Protein AF-A0A7W9AWL0-F1 (afdb_monomer)

Radius of gyration: 21.88 Å; Cα contacts (8 Å, |Δi|>4): 154; chains: 1; bounding box: 46×43×55 Å

Solvent-accessible surface area (backbone atoms only — not comparable to full-atom values): 8756 Å² total; per-residue (Å²): 93,76,49,76,48,79,41,66,42,98,90,65,44,79,63,52,73,50,35,44,33,43,56,99,90,45,46,21,52,71,86,39,64,40,38,66,63,25,50,57,51,36,73,77,47,44,77,55,55,50,53,64,53,25,70,82,46,90,44,65,65,51,22,41,50,32,31,51,56,51,54,48,24,32,52,70,39,52,48,88,54,70,70,79,73,66,59,83,33,52,63,42,38,43,49,53,51,62,74,66,50,49,75,68,55,42,55,52,50,69,73,38,56,79,90,48,39,66,54,54,42,48,52,57,51,69,71,45,56,67,72,60,41,52,53,46,48,55,52,14,42,54,54,40,53,54,53,53,54,53,58,69,73,74,116

Structure (mmCIF, N/CA/C/O backbone):
data_AF-A0A7W9AWL0-F1
#
_entry.id   AF-A0A7W9AWL0-F1
#
loop_
_atom_site.group_PDB
_atom_site.id
_atom_site.type_symbol
_atom_site.label_atom_id
_atom_site.label_alt_id
_atom_site.label_comp_id
_atom_site.label_asym_id
_atom_site.label_entity_id
_atom_site.label_seq_id
_atom_site.pdbx_PDB_ins_code
_atom_site.Cartn_x
_atom_site.Cartn_y
_atom_site.Cartn_z
_atom_site.occupancy
_atom_site.B_iso_or_equiv
_atom_site.auth_seq_id
_atom_site.auth_comp_id
_atom_site.auth_asym_id
_atom_site.auth_atom_id
_atom_site.pdbx_PDB_model_num
ATOM 1 N N . MET A 1 1 ? 2.926 13.828 -30.739 1.00 83.56 1 MET A N 1
ATOM 2 C CA . MET A 1 1 ? 4.299 13.789 -30.176 1.00 83.56 1 MET A CA 1
ATOM 3 C C . MET A 1 1 ? 4.519 12.440 -29.511 1.00 83.56 1 MET A C 1
ATOM 5 O O . MET A 1 1 ? 3.607 11.975 -28.841 1.00 83.56 1 MET A O 1
ATOM 9 N N . GLN A 1 2 ? 5.685 11.816 -29.677 1.00 91.00 2 GLN A N 1
ATOM 10 C CA . GLN A 1 2 ? 6.018 10.545 -29.027 1.00 91.00 2 GLN A CA 1
ATOM 11 C C . GLN A 1 2 ? 7.462 10.575 -28.528 1.00 91.00 2 GLN A C 1
ATOM 13 O O . GLN A 1 2 ? 8.352 11.033 -29.238 1.00 91.00 2 GLN A O 1
ATOM 18 N N . ILE A 1 3 ? 7.677 10.095 -27.307 1.00 90.75 3 ILE A N 1
ATOM 19 C CA . ILE A 1 3 ? 8.983 10.005 -26.657 1.00 90.75 3 ILE A CA 1
ATOM 20 C C . ILE A 1 3 ? 9.153 8.577 -26.156 1.00 90.75 3 ILE A C 1
ATOM 22 O O . ILE A 1 3 ? 8.374 8.109 -25.326 1.00 90.75 3 ILE A O 1
ATOM 26 N N . THR A 1 4 ? 10.198 7.902 -26.622 1.00 93.56 4 THR A N 1
ATOM 27 C CA . THR A 1 4 ? 10.584 6.573 -26.139 1.00 93.56 4 THR A CA 1
ATOM 28 C C . THR A 1 4 ? 11.827 6.705 -25.267 1.00 93.56 4 THR A C 1
ATOM 30 O O . THR A 1 4 ? 12.815 7.306 -25.684 1.00 93.56 4 THR A O 1
ATOM 33 N N . ARG A 1 5 ? 11.798 6.137 -24.058 1.00 93.19 5 ARG A N 1
ATOM 34 C CA . ARG A 1 5 ? 12.941 6.112 -23.138 1.00 93.19 5 ARG A CA 1
ATOM 35 C C . ARG A 1 5 ? 13.250 4.686 -22.713 1.00 93.19 5 ARG A C 1
ATOM 37 O O . ARG A 1 5 ? 12.385 3.984 -22.190 1.00 93.19 5 ARG A O 1
ATOM 44 N N . THR A 1 6 ? 14.506 4.296 -22.886 1.00 94.25 6 THR A N 1
ATOM 45 C CA . THR A 1 6 ? 15.051 3.056 -22.333 1.00 94.25 6 THR A CA 1
ATOM 46 C C . THR A 1 6 ? 15.595 3.323 -20.933 1.00 94.25 6 THR A C 1
ATOM 48 O O . THR A 1 6 ? 16.329 4.284 -20.703 1.00 94.25 6 THR A O 1
ATOM 51 N N . PHE A 1 7 ? 15.205 2.477 -19.990 1.00 93.75 7 PHE A N 1
ATOM 52 C CA . PHE A 1 7 ? 15.569 2.535 -18.584 1.00 93.75 7 PHE A CA 1
ATOM 53 C C . PHE A 1 7 ? 16.624 1.482 -18.290 1.00 93.75 7 PHE A C 1
ATOM 55 O O . PHE A 1 7 ? 16.368 0.285 -18.413 1.00 93.75 7 PHE A O 1
ATOM 62 N N . THR A 1 8 ? 17.796 1.936 -17.865 1.00 93.81 8 THR A N 1
ATOM 63 C CA . THR A 1 8 ? 18.941 1.087 -17.532 1.00 93.81 8 THR A CA 1
ATOM 64 C C . THR A 1 8 ? 19.301 1.310 -16.068 1.00 93.81 8 THR A C 1
ATOM 66 O O . THR A 1 8 ? 19.316 2.445 -15.586 1.00 93.81 8 THR A O 1
ATOM 69 N N . HIS A 1 9 ? 19.564 0.233 -15.335 1.00 93.38 9 HIS A N 1
ATOM 70 C CA . HIS A 1 9 ? 20.112 0.290 -13.987 1.00 93.38 9 HIS A CA 1
ATOM 71 C C . HIS A 1 9 ? 21.633 0.186 -14.041 1.00 93.38 9 HIS A C 1
ATOM 73 O O . HIS A 1 9 ? 22.170 -0.667 -14.747 1.00 93.38 9 HIS A O 1
ATOM 79 N N . ARG A 1 10 ? 22.333 1.004 -13.245 1.00 91.75 10 ARG A N 1
ATOM 80 C CA . ARG A 1 10 ? 23.803 1.088 -13.258 1.00 91.75 10 ARG A CA 1
ATOM 81 C C . ARG A 1 10 ? 24.489 -0.268 -13.066 1.00 91.75 10 ARG A C 1
ATOM 83 O O . ARG A 1 10 ? 25.501 -0.519 -13.702 1.00 91.75 10 ARG A O 1
ATOM 90 N N . ALA A 1 11 ? 23.943 -1.118 -12.195 1.00 92.19 11 ALA A N 1
ATOM 91 C CA . ALA A 1 11 ? 24.531 -2.417 -11.865 1.00 92.19 11 ALA A CA 1
ATOM 92 C C . ALA A 1 11 ? 23.907 -3.607 -12.613 1.00 92.19 11 ALA A C 1
ATOM 94 O O . ALA A 1 11 ? 24.525 -4.661 -12.683 1.00 92.19 11 ALA A O 1
ATOM 95 N N . TYR A 1 12 ? 22.681 -3.471 -13.134 1.00 91.25 12 TYR A N 1
ATOM 96 C CA . TYR A 1 12 ? 21.902 -4.613 -13.652 1.00 91.25 12 TYR A CA 1
ATOM 97 C C . TYR A 1 12 ? 21.583 -4.506 -15.146 1.00 91.25 12 TYR A C 1
ATOM 99 O O . TYR A 1 12 ? 20.924 -5.385 -15.693 1.00 91.25 12 TYR A O 1
ATOM 107 N N . GLY A 1 13 ? 22.039 -3.442 -15.810 1.00 91.69 13 GLY A N 1
ATOM 108 C CA . GLY A 1 13 ? 21.789 -3.242 -17.229 1.00 91.69 13 GLY A CA 1
ATOM 109 C C . GLY A 1 13 ? 20.327 -2.877 -17.526 1.00 91.69 13 GLY A C 1
ATOM 110 O O . GLY A 1 13 ? 19.672 -2.235 -16.697 1.00 91.69 13 GLY A O 1
ATOM 111 N N . PRO A 1 14 ? 19.824 -3.203 -18.729 1.00 93.12 14 PRO A N 1
ATOM 112 C CA . PRO A 1 14 ? 18.491 -2.803 -19.174 1.00 93.12 14 PRO A CA 1
ATOM 113 C C . PRO A 1 14 ? 17.375 -3.329 -18.261 1.00 93.12 14 PRO A C 1
ATOM 115 O O . PRO A 1 14 ? 17.296 -4.521 -17.964 1.00 93.12 14 PRO A O 1
ATOM 118 N N . ILE A 1 15 ? 16.485 -2.431 -17.838 1.00 94.62 15 ILE A N 1
ATOM 119 C CA . ILE A 1 15 ? 15.319 -2.739 -17.002 1.00 94.62 15 ILE A CA 1
ATOM 120 C C . ILE A 1 15 ? 14.055 -2.828 -17.854 1.00 94.62 15 ILE A C 1
ATOM 122 O O . ILE A 1 15 ? 13.340 -3.825 -17.766 1.00 94.62 15 ILE A O 1
ATOM 126 N N . ALA A 1 16 ? 13.774 -1.793 -18.650 1.00 93.50 16 ALA A N 1
ATOM 127 C CA . ALA A 1 16 ? 12.563 -1.685 -19.462 1.00 93.50 16 ALA A CA 1
ATOM 128 C C . ALA A 1 16 ? 12.656 -0.529 -20.470 1.00 93.50 16 ALA A C 1
ATOM 130 O O . ALA A 1 16 ? 13.559 0.301 -20.398 1.00 93.50 16 ALA A O 1
ATOM 131 N N . THR A 1 17 ? 11.664 -0.422 -21.349 1.00 94.56 17 THR A N 1
ATOM 132 C CA . THR A 1 17 ? 11.457 0.732 -22.231 1.00 94.56 17 THR A CA 1
ATOM 133 C C . THR A 1 17 ? 10.035 1.240 -22.034 1.00 94.56 17 THR A C 1
ATOM 135 O O . THR A 1 17 ? 9.120 0.429 -21.917 1.00 94.56 17 THR A O 1
ATOM 138 N N . ALA A 1 18 ? 9.853 2.562 -21.979 1.00 94.44 18 ALA A N 1
ATOM 139 C CA . ALA A 1 18 ? 8.531 3.187 -21.989 1.00 94.44 18 ALA A CA 1
ATOM 140 C C . ALA A 1 18 ? 8.389 4.150 -23.163 1.00 94.44 18 ALA A C 1
ATOM 142 O O . ALA A 1 18 ? 9.332 4.864 -23.505 1.00 94.44 18 ALA A O 1
ATOM 143 N N . THR A 1 19 ? 7.185 4.220 -23.710 1.00 95.06 19 THR A N 1
ATOM 144 C CA . THR A 1 19 ? 6.787 5.141 -24.768 1.00 95.06 19 THR A CA 1
ATOM 145 C C . THR A 1 19 ? 5.679 6.043 -24.252 1.00 95.06 19 THR A C 1
ATOM 147 O O . THR A 1 19 ? 4.567 5.584 -24.010 1.00 95.06 19 THR A O 1
ATOM 150 N N . LEU A 1 20 ? 5.966 7.332 -24.096 1.00 93.44 20 LEU A N 1
ATOM 151 C CA . LEU A 1 20 ? 4.967 8.347 -23.788 1.00 93.44 20 LEU A CA 1
ATOM 152 C C . LEU A 1 20 ? 4.534 9.021 -25.091 1.00 93.44 20 LEU A C 1
ATOM 154 O O . LEU A 1 20 ? 5.358 9.603 -25.795 1.00 93.44 20 LEU A O 1
ATOM 158 N N . ALA A 1 21 ? 3.251 8.947 -25.413 1.00 93.69 21 ALA A N 1
ATOM 159 C CA . ALA A 1 21 ? 2.667 9.557 -26.598 1.00 93.69 21 ALA A CA 1
ATOM 160 C C . ALA A 1 21 ? 1.603 10.587 -26.205 1.00 93.69 21 ALA A C 1
ATOM 162 O O . ALA A 1 21 ? 0.875 10.401 -25.235 1.00 93.69 21 ALA A O 1
ATOM 163 N N . HIS A 1 22 ? 1.506 11.659 -26.985 1.00 91.69 22 HIS A N 1
ATOM 164 C CA . HIS A 1 22 ? 0.430 12.641 -26.935 1.00 91.69 22 HIS A CA 1
ATOM 165 C C . HIS A 1 22 ? -0.135 12.810 -28.348 1.00 91.69 22 HIS A C 1
ATOM 167 O O . HIS A 1 22 ? 0.610 13.131 -29.286 1.00 91.69 22 HIS A O 1
ATOM 173 N N . GLY A 1 23 ? -1.439 12.578 -28.490 1.00 86.62 23 GLY A N 1
ATOM 174 C CA . GLY A 1 23 ? -2.197 12.785 -29.722 1.00 86.62 23 GLY A CA 1
ATOM 175 C C . GLY A 1 23 ? -3.620 13.263 -29.433 1.00 86.62 23 GLY A C 1
ATOM 176 O O . GLY A 1 23 ? -3.927 13.665 -28.315 1.00 86.62 23 GLY A O 1
ATOM 177 N N . ASN A 1 24 ? -4.502 13.178 -30.429 1.00 79.31 24 ASN A N 1
ATOM 178 C CA . ASN A 1 24 ? -5.871 13.713 -30.348 1.00 79.31 24 ASN A CA 1
ATOM 179 C C . ASN A 1 24 ? -6.733 13.066 -29.247 1.00 79.31 24 ASN A C 1
ATOM 181 O O . ASN A 1 24 ? -7.680 13.680 -28.774 1.00 79.31 24 ASN A O 1
ATOM 185 N N . ALA A 1 25 ? -6.395 11.843 -28.827 1.00 78.81 25 ALA A N 1
ATOM 186 C CA . ALA A 1 25 ? -7.057 11.126 -27.735 1.00 78.81 25 ALA A CA 1
ATOM 187 C C . ALA A 1 25 ? -6.438 11.408 -26.346 1.00 78.81 25 ALA A C 1
ATOM 189 O O . ALA A 1 25 ? -6.786 10.744 -25.373 1.00 78.81 25 ALA A O 1
ATOM 190 N N . GLY A 1 26 ? -5.503 12.361 -26.249 1.00 88.75 26 GLY A N 1
ATOM 191 C CA . GLY A 1 26 ? -4.787 12.700 -25.021 1.00 88.75 26 GLY A CA 1
ATOM 192 C C . GLY A 1 26 ? -3.442 11.984 -24.874 1.00 88.75 26 GLY A C 1
ATOM 193 O O . GLY A 1 26 ? -2.786 11.625 -25.860 1.00 88.75 26 GLY A O 1
ATOM 194 N N . TRP A 1 27 ? -2.999 11.834 -23.624 1.00 93.75 27 TRP A N 1
ATOM 195 C CA . TRP A 1 27 ? -1.723 11.208 -23.275 1.00 93.75 27 TRP A CA 1
ATOM 196 C C . TRP A 1 27 ? -1.863 9.694 -23.107 1.00 93.75 27 TRP A C 1
ATOM 198 O O . TRP A 1 27 ? -2.827 9.209 -22.517 1.00 93.75 27 TRP A O 1
ATOM 208 N N . ALA A 1 28 ? -0.861 8.947 -23.565 1.00 94.88 28 ALA A N 1
ATOM 209 C CA . ALA A 1 28 ? -0.784 7.501 -23.417 1.00 94.88 28 ALA A CA 1
ATOM 210 C C . ALA A 1 28 ? 0.630 7.040 -23.040 1.00 94.88 28 ALA A C 1
ATOM 212 O O . ALA A 1 28 ? 1.619 7.551 -23.565 1.00 94.88 28 ALA A O 1
ATOM 213 N N . LEU A 1 29 ? 0.721 6.038 -22.166 1.00 94.88 29 LEU A N 1
ATOM 214 C CA . LEU A 1 29 ? 1.952 5.345 -21.794 1.00 94.88 29 LEU A CA 1
ATOM 215 C C . LEU A 1 29 ? 1.897 3.908 -22.317 1.00 94.88 29 LEU A C 1
ATOM 217 O O . LEU A 1 29 ? 1.038 3.124 -21.917 1.00 94.88 29 LEU A O 1
ATOM 221 N N . ASP A 1 30 ? 2.809 3.569 -23.225 1.00 93.75 30 ASP A N 1
ATOM 222 C CA . ASP A 1 30 ? 2.876 2.286 -23.937 1.00 93.75 30 ASP A CA 1
ATOM 223 C C . ASP A 1 30 ? 1.541 1.892 -24.581 1.00 93.75 30 ASP A C 1
ATOM 225 O O . ASP A 1 30 ? 1.056 0.769 -24.436 1.00 93.75 30 ASP A O 1
ATOM 229 N N . GLY A 1 31 ? 0.907 2.866 -25.235 1.00 91.94 31 GLY A N 1
ATOM 230 C CA . GLY A 1 31 ? -0.388 2.698 -25.891 1.00 91.94 31 GLY A CA 1
ATOM 231 C C . GLY A 1 31 ? -1.588 2.649 -24.943 1.00 91.94 31 GLY A C 1
ATOM 232 O O . GLY A 1 31 ? -2.717 2.586 -25.420 1.00 91.94 31 GLY A O 1
ATOM 233 N N . LYS A 1 32 ? -1.387 2.712 -23.619 1.00 93.31 32 LYS A N 1
ATOM 234 C CA . LYS A 1 32 ? -2.482 2.779 -22.642 1.00 93.31 32 LYS A CA 1
ATOM 235 C C . LYS A 1 32 ? -2.787 4.230 -22.273 1.00 93.31 32 LYS A C 1
ATOM 237 O O . LYS A 1 32 ? -1.842 4.959 -21.974 1.00 93.31 32 LYS A O 1
ATOM 242 N N . PRO A 1 33 ? -4.061 4.656 -22.264 1.00 93.94 33 PRO A N 1
ATOM 243 C CA . PRO A 1 33 ? -4.419 6.026 -21.913 1.00 93.94 33 PRO A CA 1
ATOM 244 C C . PRO A 1 33 ? -3.981 6.346 -20.481 1.00 93.94 33 PRO A C 1
ATOM 246 O O . PRO A 1 33 ? -4.070 5.497 -19.593 1.00 93.94 33 PRO A O 1
ATOM 249 N N . LEU A 1 34 ? -3.497 7.568 -20.269 1.00 93.25 34 LEU A N 1
ATOM 250 C CA . LEU A 1 34 ? -3.152 8.071 -18.947 1.00 93.25 34 LEU A CA 1
ATOM 251 C C . LEU A 1 34 ? -4.287 8.941 -18.397 1.00 93.25 34 LEU A C 1
ATOM 253 O O . LEU A 1 34 ? -4.706 9.886 -19.068 1.00 93.25 34 LEU A O 1
ATOM 257 N N . PRO A 1 35 ? -4.753 8.690 -17.165 1.00 93.19 35 PRO A N 1
ATOM 258 C CA . PRO A 1 35 ? -5.685 9.586 -16.496 1.00 93.19 35 PRO A CA 1
ATOM 259 C C . PRO A 1 35 ? -5.008 10.914 -16.132 1.00 93.19 35 PRO A C 1
ATOM 261 O O . PRO A 1 35 ? -3.803 10.964 -15.868 1.00 93.19 35 PRO A O 1
ATOM 264 N N . GLN A 1 36 ? -5.805 11.984 -16.056 1.00 89.38 36 GLN A N 1
ATOM 265 C CA . GLN A 1 36 ? -5.345 13.363 -15.838 1.00 89.38 36 GLN A CA 1
ATOM 266 C C . GLN A 1 36 ? -4.385 13.506 -14.643 1.00 89.38 36 GLN A C 1
ATOM 268 O O . GLN A 1 36 ? -3.328 14.116 -14.776 1.00 89.38 36 GLN A O 1
ATOM 273 N N . ALA A 1 37 ? -4.678 12.852 -13.514 1.00 87.38 37 ALA A N 1
ATOM 274 C CA . ALA A 1 37 ? -3.817 12.874 -12.326 1.00 87.38 37 ALA A CA 1
ATOM 275 C C . ALA A 1 37 ? -2.391 12.350 -12.597 1.00 87.38 37 ALA A C 1
ATOM 277 O O . ALA A 1 37 ? -1.411 12.844 -12.040 1.00 87.38 37 ALA A O 1
ATOM 278 N N . SER A 1 38 ? -2.249 11.355 -13.479 1.00 92.31 38 SER A N 1
ATOM 279 C CA . SER A 1 38 ? -0.931 10.842 -13.872 1.00 92.31 38 SER A CA 1
ATOM 280 C C . SER A 1 38 ? -0.238 11.733 -14.891 1.00 92.31 38 SER A C 1
ATOM 282 O O . SER A 1 38 ? 0.987 11.821 -14.868 1.00 92.31 38 SER A O 1
ATOM 284 N N . VAL A 1 39 ? -0.992 12.425 -15.748 1.00 91.31 39 VAL A N 1
ATOM 285 C CA . VAL A 1 39 ? -0.441 13.449 -16.646 1.00 91.31 39 VAL A CA 1
ATOM 286 C C . VAL A 1 39 ? 0.147 14.597 -15.829 1.00 91.31 39 VAL A C 1
ATOM 288 O O . VAL A 1 39 ? 1.312 14.930 -16.015 1.00 91.31 39 VAL A O 1
ATOM 291 N N . GLU A 1 40 ? -0.601 15.134 -14.865 1.00 89.69 40 GLU A N 1
ATOM 292 C CA . GLU A 1 40 ? -0.135 16.189 -13.954 1.00 89.69 40 GLU A CA 1
ATOM 293 C C . GLU A 1 40 ? 1.111 15.762 -13.175 1.00 89.69 40 GLU A C 1
ATOM 295 O O . GLU A 1 40 ? 2.094 16.502 -13.100 1.00 89.69 40 GLU A O 1
ATOM 300 N N . TYR A 1 41 ? 1.122 14.526 -12.671 1.00 89.44 41 TYR A N 1
ATOM 301 C CA . TYR A 1 41 ? 2.304 13.953 -12.037 1.00 89.44 41 TYR A CA 1
ATOM 302 C C . TYR A 1 41 ? 3.517 13.922 -12.987 1.00 89.44 41 TYR A C 1
ATOM 304 O O . TYR A 1 41 ? 4.629 14.286 -12.601 1.00 89.44 41 TYR A O 1
ATOM 312 N N . LEU A 1 42 ? 3.325 13.508 -14.242 1.00 90.56 42 LEU A N 1
ATOM 313 C CA . LEU A 1 42 ? 4.398 13.465 -15.237 1.00 90.56 42 LEU A CA 1
ATOM 314 C C . LEU A 1 42 ? 4.833 14.855 -15.716 1.00 90.56 42 LEU A C 1
ATOM 316 O O . LEU A 1 42 ? 5.981 14.994 -16.122 1.00 90.56 42 LEU A O 1
ATOM 320 N N . LEU A 1 43 ? 3.998 15.890 -15.629 1.00 86.75 43 LEU A N 1
ATOM 321 C CA . LEU A 1 43 ? 4.440 17.263 -15.899 1.00 86.75 43 LEU A CA 1
ATOM 322 C C . LEU A 1 43 ? 5.458 17.747 -14.854 1.00 86.75 43 LEU A C 1
ATOM 324 O O . LEU A 1 43 ? 6.389 18.465 -15.204 1.00 86.75 43 LEU A O 1
ATOM 328 N N . GLY A 1 44 ? 5.325 17.315 -13.595 1.00 83.94 44 GLY A N 1
ATOM 329 C CA . GLY A 1 44 ? 6.263 17.670 -12.523 1.00 83.94 44 GLY A CA 1
ATOM 330 C C . GLY A 1 44 ? 7.534 16.816 -12.478 1.00 83.94 44 GLY A C 1
ATOM 331 O O . GLY A 1 44 ? 8.609 17.324 -12.171 1.00 83.94 44 GLY A O 1
ATOM 332 N N . PHE A 1 45 ? 7.429 15.516 -12.775 1.00 83.88 45 PHE A N 1
ATOM 333 C CA . PHE A 1 45 ? 8.530 14.557 -12.573 1.00 83.88 45 PHE A CA 1
ATOM 334 C C . PHE A 1 45 ? 9.010 13.856 -13.849 1.00 83.88 45 PHE A C 1
ATOM 336 O O . PHE A 1 45 ? 10.002 13.124 -13.816 1.00 83.88 45 PHE A O 1
ATOM 343 N N . ALA A 1 46 ? 8.309 14.036 -14.968 1.00 88.00 46 ALA A N 1
ATOM 344 C CA . ALA A 1 46 ? 8.549 13.359 -16.238 1.00 88.00 46 ALA A CA 1
ATOM 345 C C . ALA A 1 46 ? 8.707 11.829 -16.098 1.00 88.00 46 ALA A C 1
ATOM 347 O O . ALA A 1 46 ? 8.367 11.190 -15.092 1.00 88.00 46 ALA A O 1
ATOM 348 N N . LEU A 1 47 ? 9.267 11.210 -17.138 1.00 89.00 47 LEU A N 1
ATOM 349 C CA . LEU A 1 47 ? 9.641 9.798 -17.125 1.00 89.00 47 LEU A CA 1
ATOM 350 C C . LEU A 1 47 ? 10.802 9.487 -16.158 1.00 89.00 47 LEU A C 1
ATOM 352 O O . LEU A 1 47 ? 11.080 8.315 -15.917 1.00 89.00 47 LEU A O 1
ATOM 356 N N . GLN A 1 48 ? 11.455 10.497 -15.565 1.00 89.62 48 GLN A N 1
ATOM 357 C CA . GLN A 1 48 ? 12.480 10.296 -14.532 1.00 89.62 48 GLN A CA 1
ATOM 358 C C . GLN A 1 48 ? 11.915 9.554 -13.312 1.00 89.62 48 GLN A C 1
ATOM 360 O O . GLN A 1 48 ? 12.579 8.682 -12.758 1.00 89.62 48 GLN A O 1
ATOM 365 N N . SER A 1 49 ? 10.643 9.785 -12.983 1.00 89.50 49 SER A N 1
ATOM 366 C CA . SER A 1 49 ? 9.944 9.089 -11.897 1.00 89.50 49 SER A CA 1
ATOM 367 C C . SER A 1 49 ? 9.933 7.552 -12.010 1.00 89.50 49 SER A C 1
ATOM 369 O O . SER A 1 49 ? 9.809 6.863 -10.993 1.00 89.50 49 SER A O 1
ATOM 371 N N . LEU A 1 50 ? 10.059 6.998 -13.224 1.00 91.19 50 LEU A N 1
ATOM 372 C CA . LEU A 1 50 ? 10.198 5.556 -13.456 1.00 91.19 50 LEU A CA 1
ATOM 373 C C . LEU A 1 50 ? 11.617 5.057 -13.167 1.00 91.19 50 LEU A C 1
ATOM 375 O O . LEU A 1 50 ? 11.768 3.933 -12.697 1.00 91.19 50 LEU A O 1
ATOM 379 N N . GLN A 1 51 ? 12.637 5.884 -13.409 1.00 92.44 51 GLN A N 1
ATOM 380 C CA . GLN A 1 51 ? 14.023 5.581 -13.052 1.00 92.44 51 GLN A CA 1
ATOM 381 C C . GLN A 1 51 ? 14.213 5.590 -11.534 1.00 92.44 51 GLN A C 1
ATOM 383 O O . GLN A 1 51 ? 14.779 4.653 -10.967 1.00 92.44 51 GLN A O 1
ATOM 388 N N . ASP A 1 52 ? 13.672 6.609 -10.867 1.00 90.31 52 ASP A N 1
ATOM 389 C CA . ASP A 1 52 ? 13.784 6.764 -9.416 1.00 90.31 52 ASP A CA 1
ATOM 390 C C . ASP A 1 52 ? 13.136 5.591 -8.663 1.00 90.31 52 ASP A C 1
ATOM 392 O O . ASP A 1 52 ? 13.594 5.203 -7.590 1.00 90.31 52 ASP A O 1
ATOM 396 N N . ALA A 1 53 ? 12.105 4.969 -9.250 1.00 91.44 53 ALA A N 1
ATOM 397 C CA . ALA A 1 53 ? 11.416 3.827 -8.657 1.00 91.44 53 ALA A CA 1
ATOM 398 C C . ALA A 1 53 ? 12.335 2.619 -8.420 1.00 91.44 53 ALA A C 1
ATOM 400 O O . ALA A 1 53 ? 12.139 1.898 -7.442 1.00 91.44 53 ALA A O 1
ATOM 401 N N . TYR A 1 54 ? 13.321 2.390 -9.291 1.00 92.25 54 TYR A N 1
ATOM 402 C CA . TYR A 1 54 ? 14.207 1.227 -9.207 1.00 92.25 54 TYR A CA 1
ATOM 403 C C . TYR A 1 54 ? 15.650 1.567 -8.811 1.00 92.25 54 TYR A C 1
ATOM 405 O O . TYR A 1 54 ? 16.446 0.651 -8.618 1.00 92.25 54 TYR A O 1
ATOM 413 N N . ALA A 1 55 ? 16.000 2.848 -8.652 1.00 90.81 55 ALA A N 1
ATOM 414 C CA . ALA A 1 55 ? 17.371 3.294 -8.384 1.00 90.81 55 ALA A CA 1
ATOM 415 C C . ALA A 1 55 ? 18.001 2.688 -7.111 1.00 90.81 55 ALA A C 1
ATOM 417 O O . ALA A 1 55 ? 19.211 2.495 -7.058 1.00 90.81 55 ALA A O 1
ATOM 418 N N . GLY A 1 56 ? 17.188 2.379 -6.094 1.00 89.75 56 GLY A N 1
ATOM 419 C CA . GLY A 1 56 ? 17.627 1.762 -4.833 1.00 89.75 56 GLY A CA 1
ATOM 420 C C . GLY A 1 56 ? 17.427 0.244 -4.749 1.00 89.75 56 GLY A C 1
ATOM 421 O O . GLY A 1 56 ? 17.510 -0.325 -3.657 1.00 89.75 56 GLY A O 1
ATOM 422 N N . ALA A 1 57 ? 17.082 -0.420 -5.854 1.00 92.50 57 ALA A N 1
ATOM 423 C CA . ALA A 1 57 ? 16.823 -1.854 -5.853 1.00 92.50 57 ALA A CA 1
ATOM 424 C C . ALA A 1 57 ? 18.102 -2.662 -5.584 1.00 92.50 57 ALA A C 1
ATOM 426 O O . ALA A 1 57 ? 19.173 -2.356 -6.099 1.00 92.50 57 ALA A O 1
ATOM 427 N N . LYS A 1 58 ? 17.974 -3.734 -4.793 1.00 93.00 58 LYS A N 1
ATOM 428 C CA . LYS A 1 58 ? 19.097 -4.604 -4.395 1.00 93.00 58 LYS A CA 1
ATOM 429 C C . LYS A 1 58 ? 19.273 -5.838 -5.285 1.00 93.00 58 LYS A C 1
ATOM 431 O O . LYS A 1 58 ? 20.157 -6.650 -5.026 1.00 93.00 58 LYS A O 1
ATOM 436 N N . SER A 1 59 ? 18.412 -6.006 -6.287 1.00 93.31 59 SER A N 1
ATOM 437 C CA . SER A 1 59 ? 18.506 -7.075 -7.279 1.00 93.31 59 SER A CA 1
ATOM 438 C C . SER A 1 59 ? 17.836 -6.660 -8.599 1.00 93.31 59 SER A C 1
ATOM 440 O O . SER A 1 59 ? 17.001 -5.742 -8.594 1.00 93.31 59 SER A O 1
ATOM 442 N N . PRO A 1 60 ? 18.154 -7.331 -9.721 1.00 92.81 60 PRO A N 1
ATOM 443 C CA . PRO A 1 60 ? 17.490 -7.106 -11.006 1.00 92.81 60 PRO A CA 1
ATOM 444 C C . PRO A 1 60 ? 15.969 -7.309 -10.943 1.00 92.81 60 PRO A C 1
ATOM 446 O O . PRO A 1 60 ? 15.208 -6.532 -11.519 1.00 92.81 60 PRO A O 1
ATOM 449 N N . GLU A 1 61 ? 15.507 -8.322 -10.212 1.00 93.94 61 GLU A N 1
ATOM 450 C CA . GLU A 1 61 ? 14.088 -8.657 -10.050 1.00 93.94 61 GLU A CA 1
ATOM 451 C C . GLU A 1 61 ? 13.372 -7.561 -9.266 1.00 93.94 61 GLU A C 1
ATOM 453 O O . GLU A 1 61 ? 12.301 -7.108 -9.668 1.00 93.94 61 GLU A O 1
ATOM 458 N N . ALA A 1 62 ? 13.993 -7.076 -8.184 1.00 91.12 62 ALA A N 1
ATOM 459 C CA . ALA A 1 62 ? 13.468 -5.961 -7.408 1.00 91.12 62 ALA A CA 1
ATOM 460 C C . ALA A 1 62 ? 13.394 -4.676 -8.249 1.00 91.12 62 ALA A C 1
ATOM 462 O O . ALA A 1 62 ? 12.418 -3.934 -8.141 1.00 91.12 62 ALA A O 1
ATOM 463 N N . ALA A 1 63 ? 14.384 -4.434 -9.116 1.00 95.00 63 ALA A N 1
ATOM 464 C CA . ALA A 1 63 ? 14.398 -3.279 -10.007 1.00 95.00 63 ALA A CA 1
ATOM 465 C C . ALA A 1 63 ? 13.251 -3.340 -11.028 1.00 95.00 63 ALA A C 1
ATOM 467 O O . ALA A 1 63 ? 12.470 -2.393 -11.150 1.00 95.00 63 ALA A O 1
ATOM 468 N N . LYS A 1 64 ? 13.091 -4.485 -11.703 1.00 94.38 64 LYS A N 1
ATOM 469 C CA . LYS A 1 64 ? 11.995 -4.725 -12.655 1.00 94.38 64 LYS A CA 1
ATOM 470 C C . LYS A 1 64 ? 10.625 -4.634 -11.980 1.00 94.38 64 LYS A C 1
ATOM 472 O O . LYS A 1 64 ? 9.724 -3.993 -12.517 1.00 94.38 64 LYS A O 1
ATOM 477 N N . ALA A 1 65 ? 10.474 -5.208 -10.786 1.00 92.94 65 ALA A N 1
ATOM 478 C CA . ALA A 1 65 ? 9.229 -5.154 -10.025 1.00 92.94 65 ALA A CA 1
ATOM 479 C C . ALA A 1 65 ? 8.874 -3.723 -9.596 1.00 92.94 65 ALA A C 1
ATOM 481 O O . ALA A 1 65 ? 7.721 -3.308 -9.722 1.00 92.94 65 ALA A O 1
ATOM 482 N N . ALA A 1 66 ? 9.852 -2.943 -9.127 1.00 93.12 66 ALA A N 1
ATOM 483 C CA . ALA A 1 66 ? 9.627 -1.559 -8.723 1.00 93.12 66 ALA A CA 1
ATOM 484 C C . ALA A 1 66 ? 9.247 -0.664 -9.914 1.00 93.12 66 ALA A C 1
ATOM 486 O O . ALA A 1 66 ? 8.298 0.120 -9.814 1.00 93.12 66 ALA A O 1
ATOM 487 N N . TYR A 1 67 ? 9.919 -0.843 -11.057 1.00 95.56 67 TYR A N 1
ATOM 488 C CA . TYR A 1 67 ? 9.549 -0.201 -12.318 1.00 95.56 67 TYR A CA 1
ATOM 489 C C . TYR A 1 67 ? 8.109 -0.548 -12.720 1.00 95.56 67 TYR A C 1
ATOM 491 O O . TYR A 1 67 ? 7.283 0.348 -12.917 1.00 95.56 67 TYR A O 1
ATOM 499 N N . ALA A 1 68 ? 7.780 -1.843 -12.781 1.00 94.44 68 ALA A N 1
ATOM 500 C CA . ALA A 1 68 ? 6.457 -2.317 -13.179 1.00 94.44 68 ALA A CA 1
ATOM 501 C C . ALA A 1 68 ? 5.358 -1.773 -12.255 1.00 94.44 68 ALA A C 1
ATOM 503 O O . ALA A 1 68 ? 4.333 -1.291 -12.733 1.00 94.44 68 ALA A O 1
ATOM 504 N N . ALA A 1 69 ? 5.598 -1.760 -10.941 1.00 92.75 69 ALA A N 1
ATOM 505 C CA . ALA A 1 69 ? 4.656 -1.232 -9.961 1.00 92.75 69 ALA A CA 1
ATOM 506 C C . ALA A 1 69 ? 4.426 0.281 -10.107 1.00 92.75 69 ALA A C 1
ATOM 508 O O . ALA A 1 69 ? 3.308 0.752 -9.901 1.00 92.75 69 ALA A O 1
ATOM 509 N N . LYS A 1 70 ? 5.461 1.065 -10.438 1.00 93.81 70 LYS A N 1
ATOM 510 C CA . LYS A 1 70 ? 5.316 2.510 -10.681 1.00 93.81 70 LYS A CA 1
ATOM 511 C C . LYS A 1 70 ? 4.567 2.778 -11.985 1.00 93.81 70 LYS A C 1
ATOM 513 O O . LYS A 1 70 ? 3.649 3.593 -11.997 1.00 93.81 70 LYS A O 1
ATOM 518 N N . ARG A 1 71 ? 4.921 2.054 -13.048 1.00 94.69 71 ARG A N 1
ATOM 519 C CA . ARG A 1 71 ? 4.251 2.108 -14.351 1.00 94.69 71 ARG A CA 1
ATOM 520 C C . ARG A 1 71 ? 2.766 1.765 -14.244 1.00 94.69 71 ARG A C 1
ATOM 522 O O . ARG A 1 71 ? 1.941 2.471 -14.807 1.00 94.69 71 ARG A O 1
ATOM 529 N N . HIS A 1 72 ? 2.426 0.723 -13.489 1.00 94.06 72 HIS A N 1
ATOM 530 C CA . HIS A 1 72 ? 1.038 0.341 -13.238 1.00 94.06 72 HIS A CA 1
ATOM 531 C C . HIS A 1 72 ? 0.243 1.478 -12.593 1.00 94.06 72 HIS A C 1
ATOM 533 O O . HIS A 1 72 ? -0.801 1.859 -13.104 1.00 94.06 72 HIS A O 1
ATOM 539 N N . ARG A 1 73 ? 0.793 2.104 -11.544 1.00 91.44 73 ARG A N 1
ATOM 540 C CA . ARG A 1 73 ? 0.141 3.235 -10.864 1.00 91.44 73 ARG A CA 1
ATOM 541 C C . ARG A 1 73 ? -0.059 4.456 -11.760 1.00 91.44 73 ARG A C 1
ATOM 543 O O . ARG A 1 73 ? -1.031 5.176 -11.571 1.00 91.44 73 ARG A O 1
ATOM 550 N N . LEU A 1 74 ? 0.848 4.700 -12.709 1.00 93.62 74 LEU A N 1
ATOM 551 C CA . LEU A 1 74 ? 0.675 5.752 -13.718 1.00 93.62 74 LEU A CA 1
ATOM 552 C C . LEU A 1 74 ? -0.500 5.440 -14.651 1.00 93.62 74 LEU A C 1
ATOM 554 O O . LEU A 1 74 ? -1.306 6.310 -14.946 1.00 93.62 74 LEU A O 1
ATOM 558 N N . ILE A 1 75 ? -0.622 4.192 -15.098 1.00 94.00 75 ILE A N 1
ATOM 559 C CA . ILE A 1 75 ? -1.727 3.774 -15.972 1.00 94.00 75 ILE A CA 1
ATOM 560 C C . ILE A 1 75 ? -3.066 3.814 -15.222 1.00 94.00 75 ILE A C 1
ATOM 562 O O . ILE A 1 75 ? -4.070 4.238 -15.778 1.00 94.00 75 ILE A O 1
ATOM 566 N N . GLU A 1 76 ? -3.084 3.416 -13.952 1.00 91.81 76 GLU A N 1
ATOM 567 C CA . GLU A 1 76 ? -4.298 3.397 -13.128 1.00 91.81 76 GLU A CA 1
ATOM 568 C C . GLU A 1 76 ? -4.682 4.754 -12.527 1.00 91.81 76 GLU A C 1
ATOM 570 O O . GLU A 1 76 ? -5.747 4.875 -11.931 1.00 91.81 76 GLU A O 1
ATOM 575 N N . GLY A 1 77 ? -3.824 5.775 -12.606 1.00 88.88 77 GLY A N 1
ATOM 576 C CA . GLY A 1 77 ? -4.100 7.058 -11.949 1.00 88.88 77 GLY A CA 1
ATOM 577 C C . GLY A 1 77 ? -3.885 7.066 -10.438 1.00 88.88 77 GLY A C 1
ATOM 578 O O . GLY A 1 77 ? -4.253 8.028 -9.776 1.00 88.88 77 GLY A O 1
ATOM 579 N N . THR A 1 78 ? -3.260 6.029 -9.885 1.00 88.00 78 THR A N 1
ATOM 580 C CA . THR A 1 78 ? -2.985 5.894 -8.446 1.00 88.00 78 THR A CA 1
ATOM 581 C C . THR A 1 78 ? -1.578 6.370 -8.067 1.00 88.00 78 THR A C 1
ATOM 583 O O . THR A 1 78 ? -1.127 6.206 -6.929 1.00 88.00 78 THR A O 1
ATOM 586 N N . VAL A 1 79 ? -0.835 6.967 -9.007 1.00 85.31 79 VAL A N 1
ATOM 587 C CA . VAL A 1 79 ? 0.460 7.593 -8.718 1.00 85.31 79 VAL A CA 1
ATOM 588 C C . VAL A 1 79 ? 0.259 8.820 -7.826 1.00 85.31 79 VAL A C 1
ATOM 590 O O . VAL A 1 79 ? -0.640 9.619 -8.046 1.00 85.31 79 VAL A O 1
ATOM 593 N N . GLY A 1 80 ? 1.071 8.970 -6.778 1.00 70.94 80 GLY A N 1
ATOM 594 C CA . GLY A 1 80 ? 0.949 10.108 -5.857 1.00 70.94 80 GLY A CA 1
ATOM 595 C C . GLY A 1 80 ? -0.287 10.069 -4.949 1.00 70.94 80 GLY A C 1
ATOM 596 O O . GLY A 1 80 ? -0.286 10.757 -3.929 1.00 70.94 80 GLY A O 1
ATOM 597 N N . ALA A 1 81 ? -1.276 9.211 -5.230 1.00 69.44 81 ALA A N 1
ATOM 598 C CA . ALA A 1 81 ? -2.335 8.902 -4.288 1.00 69.44 81 ALA A CA 1
ATOM 599 C C . ALA A 1 81 ? -1.680 8.411 -2.993 1.00 69.44 81 ALA A C 1
ATOM 601 O O . ALA A 1 81 ? -1.000 7.376 -2.955 1.00 69.44 81 ALA A O 1
ATOM 602 N N . ARG A 1 82 ? -1.859 9.173 -1.907 1.00 55.84 82 ARG A N 1
ATOM 603 C CA . ARG A 1 82 ? -1.694 8.598 -0.574 1.00 55.84 82 ARG A CA 1
ATOM 604 C C . ARG A 1 82 ? -2.641 7.404 -0.573 1.00 55.84 82 ARG A C 1
ATOM 606 O O . ARG A 1 82 ? -3.828 7.610 -0.805 1.00 55.84 82 ARG A O 1
ATOM 613 N N . ARG A 1 83 ? -2.105 6.181 -0.401 1.00 56.19 83 ARG A N 1
ATOM 614 C CA . ARG A 1 83 ? -2.917 4.978 -0.123 1.00 56.19 83 ARG A CA 1
ATOM 615 C C . ARG A 1 83 ? -4.055 5.439 0.762 1.00 56.19 83 ARG A C 1
ATOM 617 O O . ARG A 1 83 ? -3.697 6.074 1.758 1.00 56.19 83 ARG A O 1
ATOM 624 N N . GLU A 1 84 ? -5.307 5.208 0.338 1.00 51.12 84 GLU A N 1
ATOM 625 C CA . GLU A 1 84 ? -6.525 5.669 1.018 1.00 51.12 84 GLU A CA 1
ATOM 626 C C . GLU A 1 84 ? -6.203 5.896 2.476 1.00 51.12 84 GLU A C 1
ATOM 628 O O . GLU A 1 84 ? -5.858 4.948 3.195 1.00 51.12 84 GLU A O 1
ATOM 633 N N . ALA A 1 85 ? -6.100 7.174 2.844 1.00 58.84 85 ALA A N 1
ATOM 634 C CA . ALA A 1 85 ? -5.688 7.514 4.181 1.00 58.84 85 ALA A CA 1
ATOM 635 C C . ALA A 1 85 ? -6.783 6.943 5.065 1.00 58.84 85 ALA A C 1
ATOM 637 O O . ALA A 1 85 ? -7.883 7.493 5.110 1.00 58.84 85 ALA A O 1
ATOM 638 N N . LEU A 1 86 ? -6.494 5.796 5.692 1.00 75.38 86 LEU A N 1
ATOM 639 C CA . LEU A 1 86 ? -7.389 5.205 6.668 1.00 75.38 86 LEU A CA 1
ATOM 640 C C . LEU A 1 86 ? -7.822 6.342 7.590 1.00 75.38 86 LEU A C 1
ATOM 642 O O . LEU A 1 86 ? -6.965 7.173 7.936 1.00 75.38 86 LEU A O 1
ATOM 646 N N . PRO A 1 87 ? -9.112 6.406 7.959 1.00 82.88 87 PRO A N 1
ATOM 647 C CA . PRO A 1 87 ? -9.618 7.495 8.770 1.00 82.88 87 PRO A CA 1
ATOM 648 C C . PRO A 1 87 ? -8.663 7.791 9.936 1.00 82.88 87 PRO A C 1
ATOM 650 O O . PRO A 1 87 ? -8.123 6.849 10.520 1.00 82.88 87 PRO A O 1
ATOM 653 N N . PRO A 1 88 ? -8.412 9.056 10.312 1.00 84.06 88 PRO A N 1
ATOM 654 C CA . PRO A 1 88 ? -7.400 9.388 11.321 1.00 84.06 88 PRO A CA 1
ATOM 655 C C . PRO A 1 88 ? -7.539 8.607 12.642 1.00 84.06 88 PRO A C 1
ATOM 657 O O . PRO A 1 88 ? -6.542 8.271 13.288 1.00 84.06 88 PRO A O 1
ATOM 660 N N . HIS A 1 89 ? -8.773 8.237 13.007 1.00 88.81 89 HIS A N 1
ATOM 661 C CA . HIS A 1 89 ? -9.083 7.427 14.185 1.00 88.81 89 HIS A CA 1
ATOM 662 C C . HIS A 1 89 ? -8.605 5.963 14.092 1.00 88.81 89 HIS A C 1
ATOM 664 O O . HIS A 1 89 ? -8.472 5.290 15.112 1.00 88.81 89 HIS A O 1
ATOM 670 N N . PHE A 1 90 ? -8.249 5.455 12.910 1.00 91.50 90 PHE A N 1
ATOM 671 C CA . PHE A 1 90 ? -7.840 4.062 12.691 1.00 91.50 90 PHE A CA 1
ATOM 672 C C . PHE A 1 90 ? -6.504 3.696 13.365 1.00 91.50 90 PHE A C 1
ATOM 674 O O . PHE A 1 90 ? -6.157 2.522 13.526 1.00 91.50 90 PHE A O 1
ATOM 681 N N . ARG A 1 91 ? -5.719 4.689 13.811 1.00 91.88 91 ARG A N 1
ATOM 682 C CA . ARG A 1 91 ? -4.596 4.433 14.734 1.00 91.88 91 ARG A CA 1
ATOM 683 C C . ARG A 1 91 ? -5.080 3.893 16.086 1.00 91.88 91 ARG A C 1
ATOM 685 O O . ARG A 1 91 ? -4.439 3.001 16.635 1.00 91.88 91 ARG A O 1
ATOM 692 N N . TYR A 1 92 ? -6.217 4.386 16.578 1.00 94.69 92 TYR A N 1
ATOM 693 C CA . TYR A 1 92 ? -6.823 3.953 17.835 1.00 94.69 92 TYR A CA 1
ATOM 694 C C . TYR A 1 92 ? -7.526 2.612 17.689 1.00 94.69 92 TYR A C 1
ATOM 696 O O . TYR A 1 92 ? -7.413 1.793 18.590 1.00 94.69 92 TYR A O 1
ATOM 704 N N . VAL A 1 93 ? -8.133 2.328 16.531 1.00 95.19 93 VAL A N 1
ATOM 705 C CA . VAL A 1 93 ? -8.638 0.979 16.215 1.00 95.19 93 VAL A CA 1
ATOM 706 C C . VAL A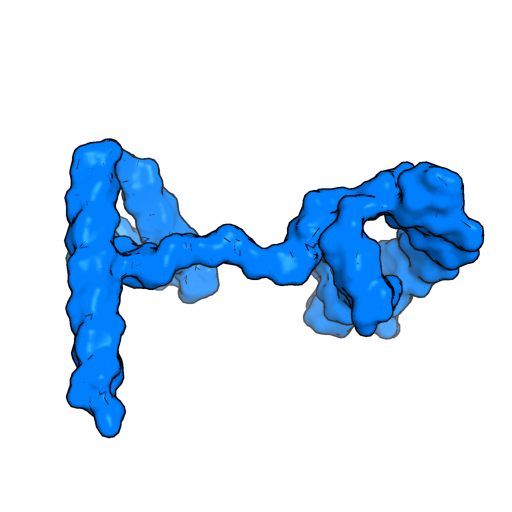 1 93 ? -7.522 -0.054 16.396 1.00 95.19 93 VAL A C 1
ATOM 708 O O . VAL A 1 93 ? -7.661 -0.995 17.174 1.00 95.19 93 VAL A O 1
ATOM 711 N N . ARG A 1 94 ? -6.355 0.170 15.775 1.00 95.12 94 ARG A N 1
ATOM 712 C CA . ARG A 1 94 ? -5.189 -0.717 15.933 1.00 95.12 94 ARG A CA 1
ATOM 713 C C . ARG A 1 94 ? -4.711 -0.822 17.382 1.00 95.12 94 ARG A C 1
ATOM 715 O O . ARG A 1 94 ? -4.331 -1.907 17.810 1.00 95.12 94 ARG A O 1
ATOM 722 N N . GLN A 1 95 ? -4.723 0.279 18.133 1.00 95.56 95 GLN A N 1
ATOM 723 C CA . GLN A 1 95 ? -4.356 0.278 19.551 1.00 95.56 95 GLN A CA 1
ATOM 724 C C . GLN A 1 95 ? -5.322 -0.570 20.391 1.00 95.56 95 GLN A C 1
ATOM 726 O O . GLN A 1 95 ? -4.870 -1.398 21.176 1.00 95.56 95 GLN A O 1
ATOM 731 N N . LEU A 1 96 ? -6.632 -0.398 20.202 1.00 96.44 96 LEU A N 1
ATOM 732 C CA . LEU A 1 96 ? -7.670 -1.149 20.908 1.00 96.44 96 LEU A CA 1
ATOM 733 C C . LEU A 1 96 ? -7.573 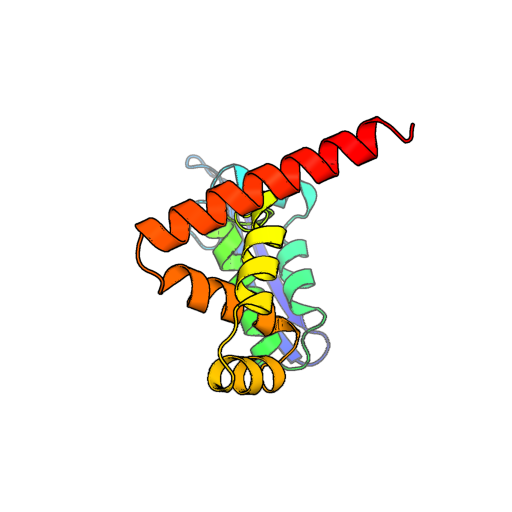-2.645 20.599 1.00 96.44 96 LEU A C 1
ATOM 735 O O . LEU A 1 96 ? -7.533 -3.458 21.518 1.00 96.44 96 LEU A O 1
ATOM 739 N N . VAL A 1 97 ? -7.427 -3.003 19.320 1.00 96.19 97 VAL A N 1
ATOM 740 C CA . VAL A 1 97 ? -7.252 -4.400 18.892 1.00 96.19 97 VAL A CA 1
ATOM 741 C C . VAL A 1 97 ? -5.978 -4.997 19.481 1.00 96.19 97 VAL A C 1
ATOM 743 O O . VAL A 1 97 ? -6.005 -6.113 19.989 1.00 96.19 97 VAL A O 1
ATOM 746 N N . ARG A 1 98 ? -4.867 -4.248 19.481 1.00 95.94 98 ARG A N 1
ATOM 747 C CA . ARG A 1 98 ? -3.605 -4.695 20.085 1.00 95.94 98 ARG A CA 1
ATOM 748 C C . ARG A 1 98 ? -3.740 -4.953 21.588 1.00 95.94 98 ARG A C 1
ATOM 750 O O . ARG A 1 98 ? -3.160 -5.911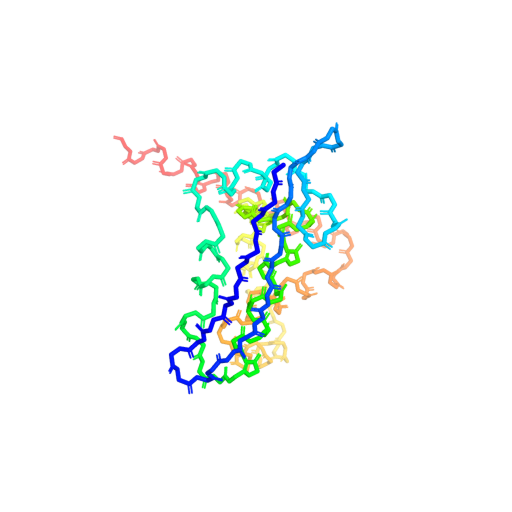 22.091 1.00 95.94 98 ARG A O 1
ATOM 757 N N . ASN A 1 99 ? -4.472 -4.102 22.301 1.00 95.06 99 ASN A N 1
ATOM 758 C CA . ASN A 1 99 ? -4.684 -4.250 23.740 1.00 95.06 99 ASN A CA 1
ATOM 759 C C . ASN A 1 99 ? -5.615 -5.425 24.074 1.00 95.06 99 ASN A C 1
ATOM 761 O O . ASN A 1 99 ? -5.515 -5.985 25.160 1.00 95.06 99 ASN A O 1
ATOM 765 N N . ALA A 1 100 ? -6.487 -5.804 23.139 1.00 94.69 100 ALA A N 1
ATOM 766 C CA . ALA A 1 100 ? -7.455 -6.886 23.287 1.00 94.69 100 ALA A CA 1
ATOM 767 C C . ALA A 1 100 ? -6.996 -8.224 22.672 1.00 94.69 100 ALA A C 1
ATOM 769 O O . ALA A 1 100 ? -7.812 -9.131 22.509 1.00 94.69 100 ALA A O 1
ATOM 770 N N . LEU A 1 101 ? -5.718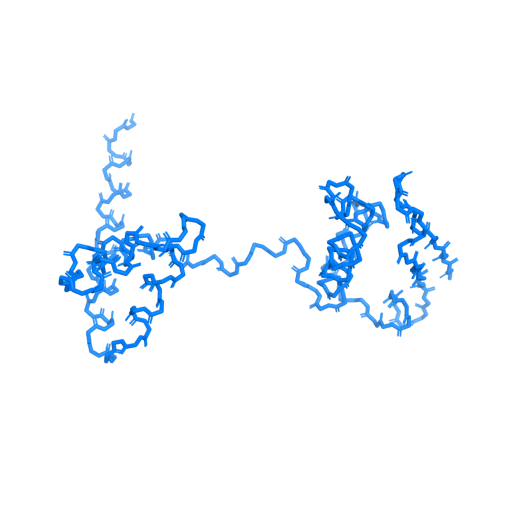 -8.370 22.296 1.00 94.88 101 LEU A N 1
ATOM 771 C CA . LEU A 1 101 ? -5.227 -9.623 21.714 1.00 94.88 101 LEU A CA 1
ATOM 772 C C . LEU A 1 101 ? -5.347 -10.778 22.716 1.00 94.88 101 LEU A C 1
ATOM 774 O O . LEU A 1 101 ? -4.910 -10.673 23.862 1.00 94.88 101 LEU A O 1
ATOM 778 N N . SER A 1 102 ? -5.863 -11.915 22.246 1.00 95.00 102 SER A N 1
ATOM 779 C CA . SER A 1 102 ? -5.739 -13.188 22.958 1.00 95.00 102 SER A CA 1
ATOM 780 C C . SER A 1 102 ? -4.266 -13.582 23.112 1.00 95.00 102 SER A C 1
ATOM 782 O O . SER A 1 102 ? -3.409 -13.106 22.364 1.00 95.00 102 SER A O 1
ATOM 784 N N . ALA A 1 103 ? -3.959 -14.486 24.049 1.00 95.31 103 ALA A N 1
ATOM 785 C CA . ALA A 1 103 ? -2.593 -14.977 24.251 1.00 95.31 103 ALA A CA 1
ATOM 786 C C . ALA A 1 103 ? -1.977 -15.526 22.949 1.00 95.31 103 ALA A C 1
ATOM 788 O O . ALA A 1 103 ? -0.864 -15.151 22.587 1.00 95.31 103 ALA A O 1
ATOM 789 N N . GLU A 1 104 ? -2.744 -16.316 22.192 1.00 94.88 104 GLU A N 1
ATOM 790 C CA . GLU A 1 104 ? -2.325 -16.849 20.892 1.00 94.88 104 GLU A CA 1
ATOM 791 C C . GLU A 1 104 ? -2.015 -15.731 19.881 1.00 94.88 104 GLU A C 1
ATOM 793 O O . GLU A 1 104 ? -0.939 -15.692 19.275 1.00 94.88 104 GLU A O 1
ATOM 798 N N . ASN A 1 105 ? -2.932 -14.773 19.717 1.00 94.88 105 ASN A N 1
ATOM 799 C CA . ASN A 1 105 ? -2.739 -13.678 18.770 1.00 94.88 105 ASN A CA 1
ATOM 800 C C . ASN A 1 105 ? -1.619 -12.725 19.198 1.00 94.88 105 ASN A C 1
ATOM 802 O O . ASN A 1 105 ? -0.974 -12.123 18.339 1.00 94.88 105 ASN A O 1
ATOM 806 N N . LYS A 1 106 ? -1.345 -12.609 20.500 1.00 95.94 106 LYS A N 1
ATOM 807 C CA . LYS A 1 106 ? -0.214 -11.846 21.027 1.00 95.94 106 LYS A CA 1
ATOM 808 C C . LYS A 1 106 ? 1.115 -12.476 20.610 1.00 95.94 106 LYS A C 1
ATOM 810 O O . LYS A 1 106 ? 1.955 -11.774 20.050 1.00 95.94 106 LYS A O 1
ATOM 815 N N . THR A 1 107 ? 1.268 -13.792 20.765 1.00 96.19 107 THR A N 1
ATOM 816 C CA . THR A 1 107 ? 2.455 -14.519 20.285 1.00 96.19 107 THR A CA 1
ATOM 817 C C . THR A 1 107 ? 2.637 -14.355 18.772 1.00 96.19 107 THR A C 1
ATOM 819 O O . THR A 1 107 ? 3.733 -14.042 18.304 1.00 96.19 107 THR A O 1
ATOM 822 N N . ARG A 1 108 ? 1.553 -14.471 17.989 1.00 96.44 108 ARG A N 1
ATOM 823 C CA . ARG A 1 108 ? 1.589 -14.260 16.527 1.00 96.44 108 ARG A CA 1
ATOM 824 C C . ARG A 1 108 ? 1.968 -12.826 16.147 1.00 96.44 108 ARG A C 1
ATOM 826 O O . ARG A 1 108 ? 2.755 -12.617 15.222 1.00 96.44 108 ARG A O 1
ATOM 833 N N . TYR A 1 109 ? 1.442 -11.832 16.859 1.00 95.81 109 TYR A N 1
ATOM 834 C CA . TYR A 1 109 ? 1.774 -10.422 16.653 1.00 95.81 109 TYR A CA 1
ATOM 835 C C . TYR A 1 109 ? 3.257 -10.136 16.926 1.00 95.81 109 TYR A C 1
ATOM 837 O O . TYR A 1 109 ? 3.913 -9.428 16.156 1.00 95.81 109 TYR A O 1
ATOM 845 N N . GLU A 1 110 ? 3.804 -10.703 18.001 1.00 95.69 110 GLU A N 1
ATOM 846 C CA . GLU A 1 110 ? 5.209 -10.536 18.378 1.00 95.69 110 GLU A CA 1
ATOM 847 C C . GLU A 1 110 ? 6.149 -11.178 17.349 1.00 95.69 110 GLU A C 1
ATOM 849 O O . GLU A 1 110 ? 7.127 -10.536 16.952 1.00 95.69 110 GLU A O 1
ATOM 854 N N . ALA A 1 111 ? 5.787 -12.352 16.819 1.00 95.94 111 ALA A N 1
ATOM 855 C CA . ALA A 1 111 ? 6.500 -13.031 15.733 1.00 95.94 111 ALA A CA 1
ATOM 856 C C . ALA A 1 111 ? 6.360 -12.337 14.358 1.00 95.94 111 ALA A C 1
ATOM 858 O O . ALA A 1 111 ? 7.176 -12.548 13.458 1.00 95.94 111 ALA A O 1
ATOM 859 N N . THR A 1 112 ? 5.344 -11.487 14.172 1.00 95.19 112 THR A N 1
ATOM 860 C CA . THR A 1 112 ? 5.131 -10.749 12.919 1.00 95.19 112 THR A CA 1
ATOM 861 C C . THR A 1 112 ? 6.174 -9.640 12.756 1.00 95.19 112 THR A C 1
ATOM 863 O O . THR A 1 112 ? 6.424 -8.850 13.673 1.00 95.19 112 THR A O 1
ATOM 866 N N . LYS A 1 113 ? 6.752 -9.526 11.550 1.00 94.94 113 LYS A N 1
ATOM 867 C CA . LYS A 1 113 ? 7.740 -8.486 11.213 1.00 94.94 113 LYS A CA 1
ATOM 868 C C . LYS A 1 113 ? 7.170 -7.082 11.475 1.00 94.94 113 LYS A C 1
ATOM 870 O O . LYS A 1 113 ? 6.020 -6.829 11.113 1.00 94.94 113 LYS A O 1
ATOM 875 N N . PRO A 1 114 ? 7.958 -6.121 12.002 1.00 92.62 114 PRO A N 1
ATOM 876 C CA . PRO A 1 114 ? 7.453 -4.796 12.380 1.00 92.62 114 PRO A CA 1
ATOM 877 C C . PRO A 1 114 ? 6.659 -4.065 11.288 1.00 92.62 114 PRO A C 1
ATOM 879 O O . PRO A 1 114 ? 5.624 -3.470 11.577 1.00 92.62 114 PRO A O 1
ATOM 882 N N . LYS A 1 115 ? 7.099 -4.164 10.027 1.00 90.12 115 LYS A N 1
ATOM 883 C CA . LYS A 1 115 ? 6.426 -3.548 8.871 1.00 90.12 115 LYS A CA 1
ATOM 884 C C . LYS A 1 115 ? 5.027 -4.120 8.583 1.00 90.12 115 LYS A C 1
ATOM 886 O O . LYS A 1 115 ? 4.203 -3.424 8.000 1.00 90.12 115 LYS A O 1
ATOM 891 N N . ASP A 1 116 ? 4.759 -5.352 9.017 1.00 92.38 116 ASP A N 1
ATOM 892 C CA . ASP A 1 116 ? 3.537 -6.102 8.712 1.00 92.38 116 ASP A CA 1
ATOM 893 C C . ASP A 1 116 ? 2.548 -6.119 9.897 1.00 92.38 116 ASP A C 1
ATOM 895 O O . ASP A 1 116 ? 1.371 -6.424 9.725 1.00 92.38 116 ASP A O 1
ATOM 899 N N . ARG A 1 117 ? 2.977 -5.704 11.098 1.00 93.75 117 ARG A N 1
ATOM 900 C CA . ARG A 1 117 ? 2.148 -5.686 12.321 1.00 93.75 117 ARG A CA 1
ATOM 901 C C . ARG A 1 117 ? 0.871 -4.855 12.192 1.00 93.75 117 ARG A C 1
ATOM 903 O O . ARG A 1 117 ? -0.176 -5.251 12.689 1.00 93.75 117 ARG A O 1
ATOM 910 N N . ASN A 1 118 ? 0.935 -3.716 11.503 1.00 92.94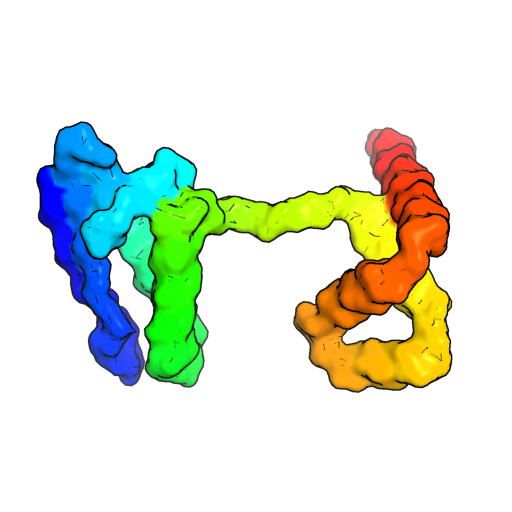 118 ASN A N 1
ATOM 911 C CA . ASN A 1 118 ? -0.250 -2.885 11.268 1.00 92.94 118 ASN A CA 1
ATOM 912 C C . ASN A 1 118 ? -1.282 -3.582 10.38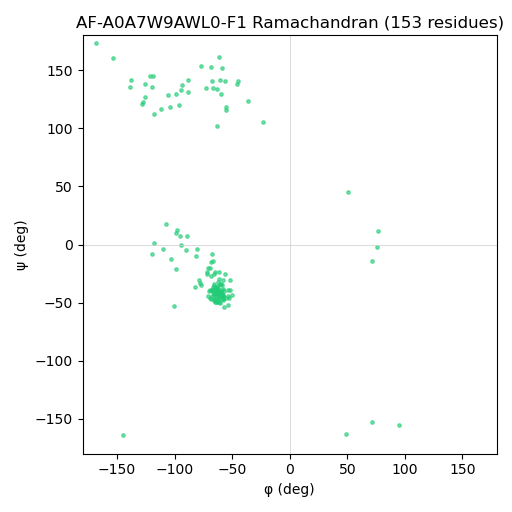2 1.00 92.94 118 ASN A C 1
ATOM 914 O O . ASN A 1 118 ? -2.476 -3.416 10.611 1.00 92.94 118 ASN A O 1
ATOM 918 N N . LYS A 1 119 ? -0.814 -4.357 9.396 1.00 91.50 119 LYS A N 1
ATOM 919 C CA . LYS A 1 119 ? -1.683 -5.162 8.543 1.00 91.50 119 LYS A CA 1
ATOM 920 C C . LYS A 1 119 ? -2.314 -6.293 9.354 1.00 91.50 119 LYS A C 1
ATOM 922 O O . LYS A 1 119 ? -3.524 -6.418 9.338 1.00 91.50 119 LYS A O 1
ATOM 927 N N . PHE A 1 120 ? -1.522 -7.009 10.153 1.00 94.56 120 PHE A N 1
ATOM 928 C CA . PHE A 1 120 ? -2.025 -8.059 11.046 1.00 94.56 120 PHE A CA 1
ATOM 929 C C . PHE A 1 120 ? -3.166 -7.568 11.955 1.00 94.56 120 PHE A C 1
ATOM 931 O O . PHE A 1 120 ? -4.199 -8.219 12.062 1.00 94.56 120 PHE A O 1
ATOM 938 N N . LEU A 1 121 ? -3.011 -6.394 12.579 1.00 96.00 121 LEU A N 1
ATOM 939 C CA . LEU A 1 121 ? -4.059 -5.813 13.428 1.00 96.00 121 LEU A CA 1
ATOM 940 C C . LEU A 1 121 ? -5.307 -5.401 12.632 1.00 96.00 121 LEU A C 1
ATOM 942 O O . LEU A 1 121 ? -6.417 -5.544 13.136 1.00 96.00 121 LEU A O 1
ATOM 946 N N . ALA A 1 122 ? -5.135 -4.892 11.408 1.00 93.06 122 ALA A N 1
ATOM 947 C CA . ALA A 1 122 ? -6.255 -4.560 10.530 1.00 93.06 122 ALA A CA 1
ATOM 948 C C . ALA A 1 122 ? -7.006 -5.820 10.067 1.00 93.06 122 ALA A C 1
ATOM 950 O O . ALA A 1 122 ? -8.230 -5.823 10.060 1.00 93.06 122 ALA A O 1
ATOM 951 N N . ASP A 1 123 ? -6.290 -6.901 9.756 1.00 93.50 123 ASP A N 1
ATOM 952 C CA . ASP A 1 123 ? -6.886 -8.178 9.357 1.00 93.50 123 ASP A CA 1
ATOM 953 C C . ASP A 1 123 ? -7.687 -8.797 10.517 1.00 93.50 123 ASP A C 1
ATOM 955 O O . ASP A 1 123 ? -8.813 -9.247 10.313 1.00 93.50 123 ASP A O 1
ATOM 959 N N . LEU A 1 124 ? -7.162 -8.743 11.751 1.00 95.62 124 LEU A N 1
ATOM 960 C CA . LEU A 1 124 ? -7.908 -9.160 12.944 1.00 95.62 124 LEU A CA 1
ATOM 961 C C . LEU A 1 124 ? -9.177 -8.331 13.152 1.00 95.62 124 LEU A C 1
ATOM 963 O O . LEU A 1 124 ? -10.221 -8.896 13.454 1.00 95.62 124 LEU A O 1
ATOM 967 N N . PHE A 1 125 ? -9.090 -7.009 12.986 1.00 95.12 125 PHE A N 1
ATOM 968 C CA . PHE A 1 125 ? -10.246 -6.119 13.079 1.00 95.12 125 PHE A CA 1
ATOM 969 C C . PHE A 1 125 ? -11.308 -6.451 12.025 1.00 95.12 125 PHE A C 1
ATOM 971 O O . PHE A 1 125 ? -12.482 -6.573 12.357 1.00 95.12 125 PHE A O 1
ATOM 978 N N . ASN A 1 126 ? -10.894 -6.639 10.771 1.00 92.12 126 ASN A N 1
ATOM 979 C CA . ASN A 1 126 ? -11.791 -6.945 9.657 1.00 92.12 126 ASN A CA 1
ATOM 980 C C . ASN A 1 126 ? -12.476 -8.313 9.798 1.00 92.12 126 ASN A C 1
ATOM 982 O O . ASN A 1 126 ? -13.556 -8.498 9.247 1.00 92.12 126 ASN A O 1
ATOM 986 N N . GLY A 1 127 ? -11.867 -9.252 10.530 1.00 91.44 127 GLY A N 1
ATOM 987 C CA . GLY A 1 127 ? -12.453 -10.558 10.838 1.00 91.44 127 GLY A CA 1
ATOM 988 C C . GLY A 1 127 ? -13.458 -10.561 11.995 1.00 91.44 127 GLY A C 1
ATOM 989 O O . GLY A 1 127 ? -14.028 -11.610 12.287 1.00 91.44 127 GLY A O 1
ATOM 990 N N . LEU A 1 128 ? -13.665 -9.430 12.679 1.00 92.06 128 LEU A N 1
ATOM 991 C CA . LEU A 1 128 ? -14.687 -9.309 13.719 1.00 92.06 128 LEU A CA 1
ATOM 992 C C . LEU A 1 128 ? -16.084 -9.151 13.106 1.00 92.06 128 LEU A C 1
ATOM 994 O O . LEU A 1 128 ? -16.247 -8.607 12.013 1.00 92.06 128 LEU A O 1
ATOM 998 N N . ASP A 1 129 ? -17.102 -9.561 13.863 1.00 94.44 129 ASP A N 1
ATOM 999 C CA . ASP A 1 129 ? -18.490 -9.248 13.533 1.00 94.44 129 ASP A CA 1
ATOM 1000 C C . ASP A 1 129 ? -18.730 -7.731 13.468 1.00 94.44 129 ASP A C 1
ATOM 1002 O O . ASP A 1 129 ? -18.041 -6.935 14.113 1.00 94.44 129 ASP A O 1
ATOM 1006 N N . GLU A 1 130 ? -19.708 -7.331 12.656 1.00 91.00 130 GLU A N 1
ATOM 1007 C CA . GLU A 1 130 ? -20.025 -5.928 12.382 1.00 91.00 130 GLU A CA 1
ATOM 1008 C C . GLU A 1 130 ? -20.299 -5.130 13.659 1.00 91.00 130 GLU A C 1
ATOM 1010 O O . GLU A 1 130 ? -19.679 -4.090 13.866 1.00 91.00 130 GLU A O 1
ATOM 1015 N N . THR A 1 131 ? -21.097 -5.672 14.579 1.00 93.19 131 THR A N 1
ATOM 1016 C CA . THR A 1 131 ? -21.419 -5.013 15.850 1.00 93.19 131 THR A CA 1
ATOM 1017 C C . THR A 1 131 ? -20.171 -4.726 16.690 1.00 93.19 131 THR A C 1
ATOM 1019 O O . THR A 1 131 ? -20.025 -3.640 17.261 1.00 93.19 131 THR A O 1
ATOM 1022 N N . LYS A 1 132 ? -19.220 -5.668 16.768 1.00 92.56 132 LYS A N 1
ATOM 1023 C CA . LYS A 1 132 ? -17.940 -5.426 17.450 1.00 92.56 132 LYS A CA 1
ATOM 1024 C C . LYS A 1 132 ? -17.078 -4.406 16.717 1.00 92.56 132 LYS A C 1
ATOM 1026 O O . LYS A 1 132 ? -16.447 -3.584 17.386 1.00 92.56 132 LYS A O 1
ATOM 1031 N N . ARG A 1 133 ? -17.041 -4.435 15.380 1.00 94.44 133 ARG A N 1
ATOM 1032 C CA . ARG A 1 133 ? -16.286 -3.449 14.590 1.00 94.44 133 ARG A CA 1
ATOM 1033 C C . ARG A 1 133 ? -16.811 -2.039 14.828 1.00 94.44 133 ARG A C 1
ATOM 1035 O O . ARG A 1 133 ? -16.022 -1.169 15.187 1.00 94.44 133 ARG A O 1
ATOM 1042 N N . GLU A 1 134 ? -18.122 -1.841 14.743 1.00 93.50 134 GLU A N 1
ATOM 1043 C CA . GLU A 1 134 ? -18.775 -0.552 14.995 1.00 93.50 134 GLU A CA 1
ATOM 1044 C C . GLU A 1 134 ? -18.480 -0.025 16.400 1.00 93.50 134 GLU A C 1
ATOM 1046 O O . GLU A 1 134 ? -18.117 1.139 16.572 1.00 93.50 134 GLU A O 1
ATOM 1051 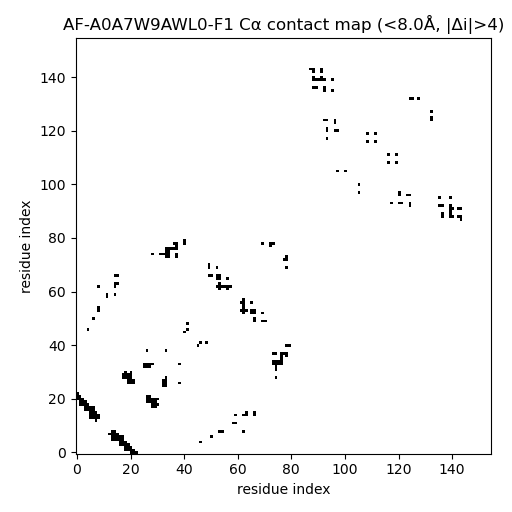N N . ARG A 1 135 ? -18.547 -0.891 17.419 1.00 94.25 135 ARG A N 1
ATOM 1052 C CA . ARG A 1 135 ? -18.234 -0.503 18.800 1.00 94.25 135 ARG A CA 1
ATOM 1053 C C . ARG A 1 135 ? -16.778 -0.060 18.966 1.00 94.25 135 ARG A C 1
ATOM 1055 O O . ARG A 1 135 ? -16.503 0.923 19.663 1.00 94.25 135 ARG A O 1
ATOM 1062 N N . ILE A 1 136 ? -15.840 -0.777 18.347 1.00 94.56 136 ILE A N 1
ATOM 1063 C CA . ILE A 1 136 ? -14.417 -0.415 18.365 1.00 94.56 136 ILE A CA 1
ATOM 1064 C C . ILE A 1 136 ? -14.193 0.898 17.611 1.00 94.56 136 ILE A C 1
ATOM 1066 O O . ILE A 1 136 ? -13.465 1.756 18.109 1.00 94.56 136 ILE A O 1
ATOM 1070 N N . GLU A 1 137 ? -14.828 1.093 16.454 1.00 94.31 137 GLU A N 1
ATOM 1071 C CA . GLU A 1 137 ? -14.724 2.340 15.691 1.00 94.31 137 GLU A CA 1
ATOM 1072 C C . GLU A 1 137 ? -15.298 3.535 16.444 1.00 94.31 137 GLU A C 1
ATOM 1074 O O . GLU A 1 137 ? -14.638 4.571 16.512 1.00 94.31 137 GLU A O 1
ATOM 1079 N N . ALA A 1 138 ? -16.474 3.400 17.058 1.00 94.06 138 ALA A N 1
ATOM 1080 C CA . ALA A 1 138 ? -17.071 4.453 17.873 1.00 94.06 138 ALA A CA 1
ATOM 1081 C C . ALA A 1 138 ? -16.128 4.859 19.016 1.00 94.06 138 ALA A C 1
ATOM 1083 O O . ALA A 1 138 ? -15.817 6.038 19.185 1.00 94.06 138 ALA A O 1
ATOM 1084 N N . THR A 1 139 ? -15.567 3.873 19.724 1.00 94.88 139 THR A N 1
ATOM 1085 C CA . THR A 1 139 ? -14.584 4.115 20.793 1.00 94.88 139 THR A CA 1
ATOM 1086 C C . THR A 1 139 ? -13.330 4.811 20.252 1.00 94.88 139 THR A C 1
ATOM 1088 O O . THR A 1 139 ? -12.836 5.774 20.839 1.00 94.88 139 THR A O 1
ATOM 1091 N N . ALA A 1 140 ? -12.819 4.361 19.105 1.00 95.56 140 ALA A N 1
ATOM 1092 C CA . ALA A 1 140 ? -11.652 4.946 18.455 1.00 95.56 140 ALA A CA 1
ATOM 1093 C C . ALA A 1 140 ? -11.886 6.401 18.013 1.00 95.56 140 ALA A C 1
ATOM 1095 O O . ALA A 1 140 ? -10.962 7.215 18.104 1.00 95.56 140 ALA A O 1
ATOM 1096 N N . ARG A 1 141 ? -13.100 6.744 17.559 1.00 94.25 141 ARG A N 1
ATOM 1097 C CA . ARG A 1 141 ? -13.489 8.119 17.208 1.00 94.25 141 ARG A CA 1
ATOM 1098 C C . ARG A 1 141 ? -13.494 9.022 18.436 1.00 94.25 141 ARG A C 1
ATOM 1100 O O . ARG A 1 141 ? -12.816 10.044 18.409 1.00 94.25 141 ARG A O 1
ATOM 1107 N N . THR A 1 142 ? -14.105 8.594 19.540 1.00 94.31 142 THR A N 1
ATOM 1108 C CA . THR A 1 142 ? -14.082 9.355 20.802 1.00 94.31 142 THR A CA 1
ATOM 1109 C C . THR A 1 142 ? -12.653 9.571 21.315 1.00 94.31 142 THR A C 1
ATOM 1111 O O . THR A 1 142 ? -12.300 10.666 21.750 1.00 94.31 142 THR A O 1
ATOM 1114 N N . MET A 1 143 ? -11.782 8.557 21.222 1.00 93.00 143 MET A N 1
ATOM 1115 C CA . MET A 1 143 ? -10.365 8.703 21.587 1.00 93.00 143 MET A CA 1
ATOM 1116 C C . MET A 1 143 ? -9.630 9.705 20.689 1.00 93.00 143 MET A C 1
ATOM 1118 O O . MET A 1 143 ? -8.783 10.463 21.170 1.00 93.00 143 MET A O 1
ATOM 1122 N N . PHE A 1 144 ? -9.934 9.704 19.390 1.00 92.06 144 PHE A N 1
ATOM 1123 C CA . PHE A 1 144 ? -9.368 10.659 18.446 1.00 92.06 144 PHE A CA 1
ATOM 1124 C C . PHE A 1 144 ? -9.807 12.087 18.775 1.00 92.06 144 PHE A C 1
ATOM 1126 O O . PHE A 1 144 ? -8.937 12.939 18.945 1.00 92.06 144 PHE A O 1
ATOM 1133 N N . GLU A 1 145 ? -11.103 12.317 18.971 1.00 91.44 145 GLU A N 1
ATOM 1134 C CA . GLU A 1 145 ? -11.675 13.619 19.341 1.00 91.44 145 GLU A CA 1
ATOM 1135 C C . GLU A 1 145 ? -11.085 14.161 20.651 1.00 91.44 145 GLU A C 1
ATOM 1137 O O . GLU A 1 145 ? -10.641 15.310 20.716 1.00 91.44 145 GLU A O 1
ATOM 114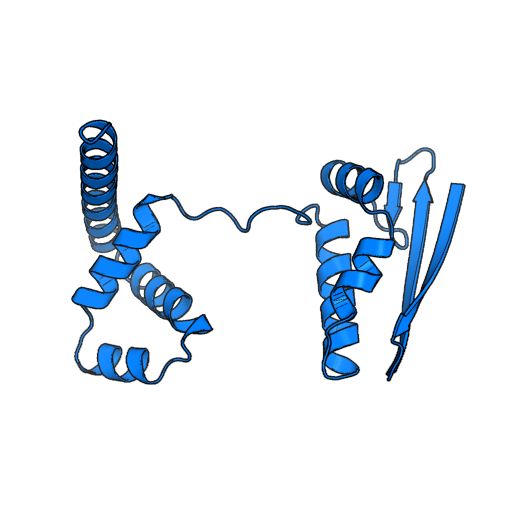2 N N . ALA A 1 146 ? -10.978 13.315 21.681 1.00 90.00 146 ALA A N 1
ATOM 1143 C CA . ALA A 1 146 ? -10.354 13.693 22.947 1.00 90.00 146 ALA A CA 1
ATOM 1144 C C . ALA A 1 146 ? -8.870 14.059 22.774 1.00 90.00 146 ALA A C 1
ATOM 1146 O O . ALA A 1 146 ? -8.361 14.961 23.442 1.00 90.00 146 ALA A O 1
ATOM 1147 N N . SER A 1 147 ? -8.157 13.373 21.873 1.00 88.19 147 SER A N 1
ATOM 1148 C CA . SER A 1 147 ? -6.756 13.686 21.581 1.00 88.19 147 SER A CA 1
ATOM 1149 C C . SER A 1 147 ? -6.596 15.014 20.848 1.00 88.19 147 SER A C 1
ATOM 1151 O O . SER A 1 147 ? -5.686 15.773 21.171 1.00 88.19 147 SER A O 1
ATOM 1153 N N . THR A 1 148 ? -7.488 15.321 19.905 1.00 83.31 148 THR A N 1
ATOM 1154 C CA . THR A 1 148 ? -7.461 16.585 19.166 1.00 83.31 148 THR A CA 1
ATOM 1155 C C . THR A 1 148 ? -7.838 17.757 20.063 1.00 83.31 148 THR A C 1
ATOM 1157 O O . THR A 1 148 ? -7.160 18.778 20.029 1.00 83.31 148 THR A O 1
ATOM 1160 N N . ALA A 1 149 ? -8.829 17.586 20.945 1.00 77.38 149 ALA A N 1
ATOM 1161 C CA . ALA A 1 149 ? -9.238 18.615 21.900 1.00 77.38 149 ALA A CA 1
ATOM 1162 C C . ALA A 1 149 ? -8.117 18.979 22.892 1.00 77.38 149 ALA A C 1
ATOM 1164 O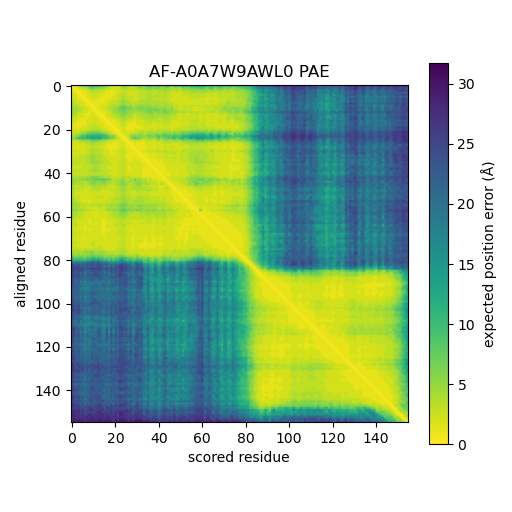 O . ALA A 1 149 ? -7.885 20.156 23.157 1.00 77.38 149 ALA A O 1
ATOM 1165 N N . LYS A 1 150 ? -7.365 17.986 23.392 1.00 71.81 150 LYS A N 1
ATOM 1166 C CA . LYS A 1 150 ? -6.206 18.232 24.272 1.00 71.81 150 LYS A CA 1
ATOM 1167 C C . LYS A 1 150 ? -5.097 19.024 23.582 1.00 71.81 150 LYS A C 1
ATOM 1169 O O . LYS A 1 150 ? -4.513 19.909 24.197 1.00 71.81 150 LYS A O 1
ATOM 1174 N N . VAL A 1 151 ? -4.818 18.728 22.311 1.00 68.25 151 VAL A N 1
ATOM 1175 C CA . VAL A 1 151 ? -3.804 19.462 21.537 1.00 68.25 151 VAL A CA 1
ATOM 1176 C C . VAL A 1 151 ? -4.216 20.924 21.348 1.00 68.25 151 VAL A C 1
ATOM 1178 O O . VAL A 1 151 ? -3.380 21.805 21.508 1.00 68.25 151 VAL A O 1
ATOM 1181 N N . SER A 1 152 ? -5.499 21.199 21.098 1.00 61.62 152 SER A N 1
ATOM 1182 C CA . SER A 1 152 ? -6.016 22.567 20.947 1.00 61.62 152 SER A CA 1
ATOM 1183 C C . SER A 1 152 ? -6.033 23.393 22.241 1.00 61.62 152 SER A C 1
ATOM 1185 O O . SER A 1 152 ? -6.071 24.611 22.158 1.00 61.62 152 SER A O 1
ATOM 1187 N N . MET A 1 153 ? -5.998 22.761 23.419 1.00 57.91 153 MET A N 1
ATOM 1188 C CA . MET A 1 153 ? -5.947 23.443 24.724 1.00 57.91 153 MET A CA 1
ATOM 1189 C C . MET A 1 153 ? -4.522 23.714 25.236 1.00 57.91 153 MET A C 1
ATOM 1191 O O . MET A 1 153 ? -4.363 24.307 26.298 1.00 57.91 153 MET A O 1
ATOM 1195 N N . THR A 1 154 ? -3.490 23.245 24.527 1.00 53.44 154 THR A N 1
ATOM 1196 C CA . THR A 1 154 ? -2.077 23.377 24.945 1.00 53.44 154 THR A CA 1
ATOM 1197 C C . THR A 1 154 ? -1.315 24.416 24.100 1.00 53.44 154 THR A C 1
ATOM 1199 O O . THR A 1 154 ? -0.087 24.402 24.067 1.00 53.44 154 THR A O 1
ATOM 1202 N N . ILE A 1 155 ? -2.036 25.291 23.392 1.00 44.66 155 ILE A N 1
ATOM 1203 C CA . ILE A 1 155 ? -1.509 26.420 22.604 1.00 44.66 155 ILE A CA 1
ATOM 1204 C C . ILE A 1 155 ? -2.003 27.705 23.260 1.00 44.66 155 ILE A C 1
ATOM 1206 O O . ILE A 1 155 ? -1.180 28.633 23.401 1.00 44.66 155 ILE A O 1
#

Organism: NCBI:txid659015

Foldseek 3Di:
DKDKDFAAAPVQGTQDIWMWDQDPVGIDIPNADFDPLLVVVCVVCNCVQLNVQQRPPPDSVSSNVSSVVQVVCRSVSNVVPPPPPDPPLVVQLLVVLQVPDDPVLVVVLVVDDPVCSSVSSVVVLVPDDPVVNVVSSVVSVVVVVVVVVVVVVVD

Secondary structure (DSSP, 8-state):
-EEEEEEEETTTEEEEEEEEEEETTEEEETTEEPPHHHHHHHHHHTTHHHHHHHTT-SSHHHHHHHHHHHHHHHHHT-SS--S----TTHHHHHHHHHHT--HHHHHHHHHS-TTTHHHHHHHHHHTS-HHHHHHHHHHHHHHHHHHHHHHHT--

Sequence (155 aa):
MQITRTFTHRAYGPIATATLAHGNAGWALDGKPLPQASVEYLLGFALQSLQDAYAGAKSPEAAKAAYAAKRHRLIEGTVGARREALPPHFRYVRQLVRNALSAENKTRYEATKPKDRNKFLADLFNGLDETKRERIEATARTMFEASTAKVSMTI

Nearest PDB structures (foldseek):
  7jjk-assembly1_A  TM=6.432E-01  e=7.524E+00  Homo sapiens
  3kat-assembly1_A  TM=3.679E-01  e=8.972E+00  Homo sapiens

pLDDT: mean 89.59, std 9.59, range [44.66, 96.44]

Mean predicted aligned error: 11.54 Å